Protein AF-A0A7X2S8E1-F1 (afdb_monomer)

Structure (mmCIF, N/CA/C/O backbone):
data_AF-A0A7X2S8E1-F1
#
_entry.id   AF-A0A7X2S8E1-F1
#
loop_
_atom_site.group_PDB
_atom_site.id
_atom_site.type_symbol
_atom_site.label_atom_id
_atom_site.label_alt_id
_atom_site.label_comp_id
_atom_site.label_asym_id
_atom_site.label_entity_id
_atom_site.label_seq_id
_atom_site.pdbx_PDB_ins_code
_atom_site.Cartn_x
_atom_site.Cartn_y
_atom_site.Cartn_z
_atom_site.occupancy
_atom_site.B_iso_or_equiv
_atom_site.auth_seq_id
_atom_site.auth_comp_id
_atom_site.auth_asym_id
_atom_site.auth_atom_id
_atom_site.pdbx_PDB_model_num
ATOM 1 N N . MET A 1 1 ? 0.098 6.083 13.928 1.00 46.06 1 MET A N 1
ATOM 2 C CA . MET A 1 1 ? 0.598 7.075 12.944 1.00 46.06 1 MET A CA 1
ATOM 3 C C . MET A 1 1 ? 1.762 6.458 12.153 1.00 46.06 1 MET A C 1
ATOM 5 O O . MET A 1 1 ? 2.906 6.844 12.332 1.00 46.06 1 MET A O 1
ATOM 9 N N . MET A 1 2 ? 1.482 5.449 11.315 1.00 51.84 2 MET A N 1
ATOM 10 C CA . MET A 1 2 ? 2.493 4.718 10.522 1.00 51.84 2 MET A CA 1
ATOM 11 C C . MET A 1 2 ? 1.963 4.376 9.110 1.00 51.84 2 MET A C 1
ATOM 13 O O . MET A 1 2 ? 2.323 3.362 8.539 1.00 51.84 2 MET A O 1
ATOM 17 N N . PHE A 1 3 ? 1.072 5.201 8.545 1.00 54.44 3 PHE A N 1
ATOM 18 C CA . PHE A 1 3 ? 0.433 4.948 7.233 1.00 54.44 3 PHE A CA 1
ATOM 19 C C . PHE A 1 3 ? 0.806 5.994 6.160 1.00 54.44 3 PHE A C 1
ATOM 21 O O . PHE A 1 3 ? 0.358 5.939 5.019 1.00 54.44 3 PHE A O 1
ATOM 28 N N . LEU A 1 4 ? 1.677 6.953 6.504 1.00 59.00 4 LEU A N 1
ATOM 29 C CA . LEU A 1 4 ? 2.190 7.980 5.587 1.00 59.00 4 LEU A CA 1
ATOM 30 C C . LEU A 1 4 ? 3.039 7.469 4.405 1.00 59.00 4 LEU A C 1
ATOM 32 O O . LEU A 1 4 ? 2.904 8.056 3.330 1.00 59.00 4 LEU A O 1
ATOM 36 N N . PRO A 1 5 ? 3.895 6.429 4.527 1.00 63.41 5 PRO A N 1
ATOM 37 C CA . PRO A 1 5 ? 4.804 6.091 3.431 1.00 63.41 5 PRO A CA 1
ATOM 38 C C . PRO A 1 5 ? 4.059 5.575 2.194 1.00 63.41 5 PRO A C 1
ATOM 40 O O . PRO A 1 5 ? 4.464 5.873 1.074 1.00 63.41 5 PRO A O 1
ATOM 43 N N . LEU A 1 6 ? 2.933 4.878 2.377 1.00 64.12 6 LEU A N 1
ATOM 44 C CA . LEU A 1 6 ? 2.176 4.313 1.262 1.00 64.12 6 LEU A CA 1
ATOM 45 C C . LEU A 1 6 ? 1.353 5.368 0.509 1.00 64.12 6 LEU A C 1
ATOM 47 O O . LEU A 1 6 ? 1.351 5.377 -0.718 1.00 64.12 6 LEU A O 1
ATOM 51 N N . LYS A 1 7 ? 0.713 6.305 1.227 1.00 62.25 7 LYS A N 1
ATOM 52 C CA . LYS A 1 7 ? 0.018 7.449 0.605 1.00 62.25 7 LYS A CA 1
ATOM 53 C C . LYS A 1 7 ? 0.972 8.274 -0.261 1.00 62.25 7 LYS A C 1
ATOM 55 O O . LYS A 1 7 ? 0.604 8.671 -1.361 1.00 62.25 7 LYS A O 1
ATOM 60 N N . LEU A 1 8 ? 2.200 8.488 0.214 1.00 65.50 8 LEU A N 1
ATOM 61 C CA . LEU A 1 8 ? 3.241 9.196 -0.534 1.00 65.50 8 LEU A CA 1
ATOM 62 C C . LEU A 1 8 ? 3.710 8.411 -1.768 1.00 65.50 8 LEU A C 1
ATOM 64 O O . LEU A 1 8 ? 3.878 9.003 -2.830 1.00 65.50 8 LEU A O 1
ATOM 68 N N . LEU A 1 9 ? 3.862 7.088 -1.653 1.00 64.88 9 LEU A N 1
ATOM 69 C CA . LEU A 1 9 ? 4.170 6.199 -2.780 1.00 64.88 9 LEU A CA 1
ATOM 70 C C . LEU A 1 9 ? 3.064 6.197 -3.851 1.00 64.88 9 LEU A C 1
ATOM 72 O O . LEU A 1 9 ? 3.377 6.258 -5.038 1.00 64.88 9 LEU A O 1
ATOM 76 N N . LEU A 1 10 ? 1.787 6.177 -3.448 1.00 61.50 10 LEU A N 1
ATOM 77 C CA . LEU A 1 10 ? 0.645 6.276 -4.368 1.00 61.50 10 LEU A CA 1
ATOM 78 C C . LEU A 1 10 ? 0.628 7.617 -5.111 1.00 61.50 10 LEU A C 1
ATOM 80 O O . LEU A 1 10 ? 0.513 7.646 -6.333 1.00 61.50 10 LEU A O 1
ATOM 84 N N . LEU A 1 11 ? 0.779 8.721 -4.374 1.00 61.91 11 LEU A N 1
ATOM 85 C CA . LEU A 1 11 ? 0.800 10.076 -4.933 1.00 61.91 11 LEU A CA 1
ATOM 86 C C . LEU A 1 11 ? 1.960 10.269 -5.914 1.00 61.91 11 LEU A C 1
ATOM 88 O O . LEU A 1 11 ? 1.801 10.925 -6.942 1.00 61.91 11 LEU A O 1
ATOM 92 N N . ALA A 1 12 ? 3.126 9.690 -5.626 1.00 61.94 12 ALA A N 1
ATOM 93 C CA . ALA A 1 12 ? 4.253 9.711 -6.551 1.00 61.94 12 ALA A CA 1
ATOM 94 C C . ALA A 1 12 ? 3.939 8.942 -7.846 1.00 61.94 12 ALA A C 1
ATOM 96 O O . ALA A 1 12 ? 4.264 9.423 -8.925 1.00 61.94 12 ALA A O 1
ATOM 97 N N . ALA A 1 13 ? 3.259 7.794 -7.756 1.00 57.25 13 ALA A N 1
ATOM 98 C CA . ALA A 1 13 ? 2.880 6.999 -8.924 1.00 57.25 13 ALA A CA 1
ATOM 99 C C . ALA A 1 13 ? 1.808 7.674 -9.800 1.00 57.25 13 ALA A C 1
ATOM 101 O O . ALA A 1 13 ? 1.857 7.562 -11.023 1.00 57.25 13 ALA A O 1
ATOM 102 N N . GLU A 1 14 ? 0.862 8.410 -9.208 1.00 52.69 14 GLU A N 1
ATOM 103 C CA . GLU A 1 14 ? -0.135 9.181 -9.965 1.00 52.69 14 GLU A CA 1
ATOM 104 C C . GLU A 1 14 ? 0.479 10.342 -10.762 1.00 52.69 14 GLU A C 1
ATOM 106 O O . GLU A 1 14 ? -0.029 10.662 -11.832 1.00 52.69 14 GLU A O 1
ATOM 111 N N . ASN A 1 15 ? 1.591 10.925 -10.300 1.00 55.75 15 ASN A N 1
ATOM 112 C CA . ASN A 1 15 ? 2.284 12.015 -11.001 1.00 55.75 15 ASN A CA 1
ATOM 113 C C . ASN A 1 15 ? 3.146 11.551 -12.193 1.00 55.75 15 ASN A C 1
ATOM 115 O O . ASN A 1 15 ? 3.591 12.385 -12.972 1.00 55.75 15 ASN A O 1
ATOM 119 N N . VAL A 1 16 ? 3.374 10.243 -12.364 1.00 55.72 16 VAL A N 1
ATOM 120 C CA . VAL A 1 16 ? 4.158 9.672 -13.485 1.00 55.72 16 VAL A CA 1
ATOM 121 C C . VAL A 1 16 ? 3.257 9.280 -14.678 1.00 55.72 16 VAL A C 1
ATOM 123 O O . VAL A 1 16 ? 3.733 8.840 -15.721 1.00 55.72 16 VAL A O 1
ATOM 126 N N . LYS A 1 17 ? 1.934 9.467 -14.566 1.00 49.69 17 LYS A N 1
ATOM 127 C CA . LYS A 1 17 ? 0.915 8.944 -15.498 1.00 49.69 17 LYS A CA 1
ATOM 128 C C . LYS A 1 17 ? 0.819 9.596 -16.887 1.00 49.69 17 LYS A C 1
ATOM 130 O O . LYS A 1 17 ? -0.111 9.257 -17.612 1.00 49.69 17 LYS A O 1
ATOM 135 N N . GLU A 1 18 ? 1.729 10.478 -17.295 1.00 51.91 18 GLU A N 1
ATOM 136 C CA . GLU A 1 18 ? 1.649 11.073 -18.642 1.00 51.91 18 GLU A CA 1
ATOM 137 C C . GLU A 1 18 ? 2.328 10.255 -19.757 1.00 51.91 18 GLU A C 1
ATOM 139 O O . GLU A 1 18 ? 1.968 10.457 -20.912 1.00 51.91 18 GLU A O 1
ATOM 144 N N . GLU A 1 19 ? 3.211 9.283 -19.469 1.00 48.62 19 GLU A N 1
ATOM 145 C CA . GLU A 1 19 ? 3.926 8.559 -20.552 1.00 48.62 19 GLU A CA 1
ATOM 146 C C . GLU A 1 19 ? 3.958 7.018 -20.465 1.00 48.62 19 GLU A C 1
ATOM 148 O O . GLU A 1 19 ? 4.259 6.363 -21.462 1.00 48.62 19 GLU A O 1
ATOM 153 N N . ALA A 1 20 ? 3.607 6.394 -19.336 1.00 53.25 20 ALA A N 1
ATOM 154 C CA . ALA A 1 20 ? 3.776 4.944 -19.138 1.00 53.25 20 ALA A CA 1
ATOM 155 C C . ALA A 1 20 ? 2.460 4.149 -19.282 1.00 53.25 20 ALA A C 1
ATOM 157 O O . ALA A 1 20 ? 1.958 3.539 -18.334 1.00 53.25 20 ALA 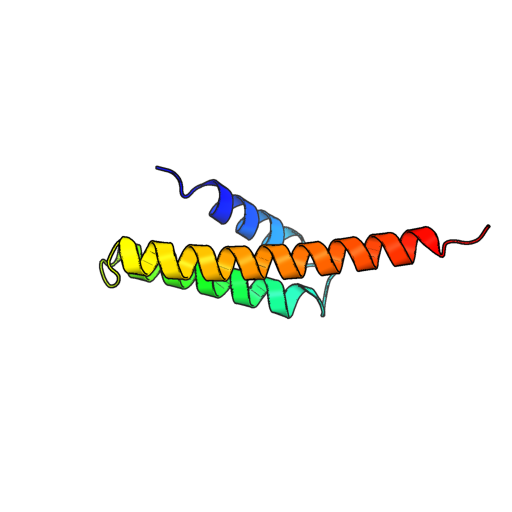A O 1
ATOM 158 N N . ASP A 1 21 ? 1.867 4.164 -20.474 1.00 55.78 21 ASP A N 1
ATOM 159 C CA . ASP A 1 21 ? 0.603 3.473 -20.750 1.00 55.78 21 ASP A CA 1
ATOM 160 C C . ASP A 1 21 ? 0.853 2.018 -21.208 1.00 55.78 21 ASP A C 1
ATOM 162 O O . ASP A 1 21 ? 1.125 1.760 -22.383 1.00 55.78 21 ASP A O 1
ATOM 166 N N . LYS A 1 22 ? 0.833 1.085 -20.237 1.00 51.84 22 LYS A N 1
ATOM 167 C CA . LYS A 1 22 ? 0.478 -0.363 -20.306 1.00 51.84 22 LYS A CA 1
ATOM 168 C C . LYS A 1 22 ? 0.987 -1.147 -19.087 1.00 51.84 22 LYS A C 1
ATOM 170 O O . LYS A 1 22 ? 0.297 -2.055 -18.636 1.00 51.84 22 LYS A O 1
ATOM 175 N N . GLU A 1 23 ? 2.136 -0.770 -18.526 1.00 52.53 23 GLU A N 1
ATOM 176 C CA . GLU A 1 23 ? 2.775 -1.465 -17.386 1.00 52.53 23 GLU A CA 1
ATOM 177 C C . GLU A 1 23 ? 2.197 -1.046 -16.025 1.00 52.53 23 GLU A C 1
ATOM 179 O O . GLU A 1 23 ? 2.058 -1.854 -15.108 1.00 52.53 23 GLU A O 1
ATOM 184 N N . LEU A 1 24 ? 1.724 0.199 -15.915 1.00 55.47 24 LEU A N 1
ATOM 185 C CA . LEU A 1 24 ? 1.111 0.733 -14.694 1.00 55.47 24 LEU A CA 1
ATOM 186 C C . LEU A 1 24 ? -0.236 0.087 -14.327 1.00 55.47 24 LEU A C 1
ATOM 188 O O . LEU A 1 24 ? -0.789 0.400 -13.269 1.00 55.47 24 LEU A O 1
ATOM 192 N N . TYR A 1 25 ? -0.788 -0.791 -15.169 1.00 57.00 25 TYR A N 1
ATOM 193 C CA . TYR A 1 25 ? -2.099 -1.388 -14.924 1.00 57.00 25 TYR A CA 1
ATOM 194 C C . TYR A 1 25 ? -2.080 -2.311 -13.696 1.00 57.00 25 TYR A C 1
ATOM 196 O O . TYR A 1 25 ? -2.962 -2.206 -12.842 1.00 57.00 25 TYR A O 1
ATOM 204 N N . ASP A 1 26 ? -1.037 -3.133 -13.538 1.00 69.75 26 ASP A N 1
ATOM 205 C CA . ASP A 1 26 ? -0.912 -4.043 -12.390 1.00 69.75 26 ASP A CA 1
ATOM 206 C C . ASP A 1 26 ? -0.621 -3.283 -11.091 1.00 69.75 26 ASP A C 1
ATOM 208 O O . ASP A 1 26 ? -1.258 -3.516 -10.058 1.00 69.75 26 ASP A O 1
ATOM 212 N N . ILE A 1 27 ? 0.275 -2.296 -11.146 1.00 73.88 27 ILE A N 1
ATOM 213 C CA . ILE A 1 27 ? 0.609 -1.461 -9.988 1.00 73.88 27 ILE A CA 1
ATOM 214 C C . ILE A 1 27 ? -0.592 -0.615 -9.555 1.00 73.88 27 ILE A C 1
ATOM 216 O O . ILE A 1 27 ? -0.908 -0.555 -8.365 1.00 73.88 27 ILE A O 1
ATOM 220 N N . GLY A 1 28 ? -1.299 0.003 -10.502 1.00 75.56 28 GLY A N 1
ATOM 221 C CA . GLY A 1 2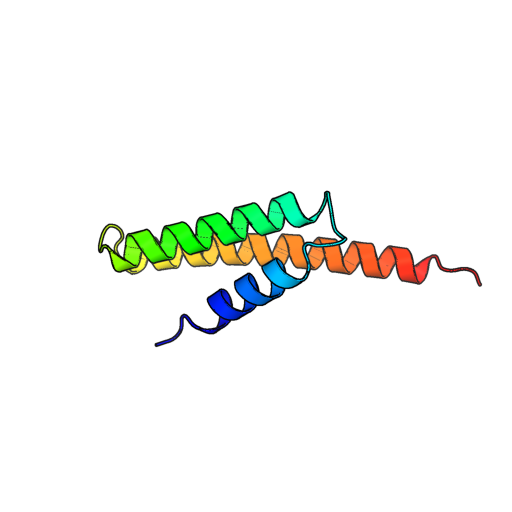8 ? -2.462 0.842 -10.221 1.00 75.56 28 GLY A CA 1
ATOM 222 C C . GLY A 1 28 ? -3.607 0.072 -9.557 1.00 75.56 28 GLY A C 1
ATOM 223 O O . GLY A 1 28 ? -4.283 0.604 -8.673 1.00 75.56 28 GLY A O 1
ATOM 224 N N . VAL A 1 29 ? -3.802 -1.200 -9.919 1.00 81.19 29 VAL A N 1
ATOM 225 C CA . VAL A 1 29 ? -4.787 -2.077 -9.269 1.00 81.19 29 VAL A CA 1
ATOM 226 C C . VAL A 1 29 ? -4.382 -2.387 -7.827 1.00 81.19 29 VAL A C 1
ATOM 228 O O . VAL A 1 29 ? -5.221 -2.285 -6.928 1.00 81.19 29 VAL A O 1
ATOM 231 N N . ILE A 1 30 ? -3.109 -2.710 -7.578 1.00 81.94 30 ILE A N 1
ATOM 232 C CA . ILE A 1 30 ? -2.603 -2.975 -6.221 1.00 81.94 30 ILE A CA 1
ATOM 233 C C . ILE A 1 30 ? -2.757 -1.731 -5.338 1.00 81.94 30 ILE A C 1
ATOM 235 O O . ILE A 1 30 ? -3.280 -1.813 -4.227 1.00 81.94 30 ILE A O 1
ATOM 239 N N . GLN A 1 31 ? -2.396 -0.563 -5.864 1.00 76.62 31 GLN A N 1
ATOM 240 C CA . GLN A 1 31 ? -2.529 0.720 -5.178 1.00 76.62 31 GLN A CA 1
ATOM 241 C C . GLN A 1 31 ? -3.984 1.057 -4.823 1.00 76.62 31 GLN A C 1
ATOM 243 O O . GLN A 1 31 ? -4.279 1.449 -3.691 1.00 76.62 31 GLN A O 1
ATOM 248 N N . LYS A 1 32 ? -4.917 0.845 -5.757 1.00 82.00 32 LYS A N 1
ATOM 249 C CA . LYS A 1 32 ? -6.353 1.036 -5.516 1.00 82.00 32 LYS A CA 1
ATOM 250 C C . LYS A 1 32 ? -6.889 0.081 -4.446 1.00 82.00 32 LYS A C 1
ATOM 252 O O . LYS A 1 32 ? -7.701 0.490 -3.619 1.00 82.00 32 LYS A O 1
ATOM 257 N N . ASN A 1 33 ? -6.445 -1.175 -4.448 1.00 85.25 33 ASN A N 1
ATOM 258 C CA . ASN A 1 33 ? -6.863 -2.161 -3.451 1.00 85.25 33 ASN A CA 1
ATOM 259 C C . ASN A 1 33 ? -6.335 -1.830 -2.052 1.00 85.25 33 ASN A C 1
ATOM 261 O O . ASN A 1 33 ? -7.093 -1.947 -1.092 1.00 85.25 33 ASN A O 1
ATOM 265 N N . LEU A 1 34 ? -5.094 -1.345 -1.941 1.00 84.81 34 LEU A N 1
ATOM 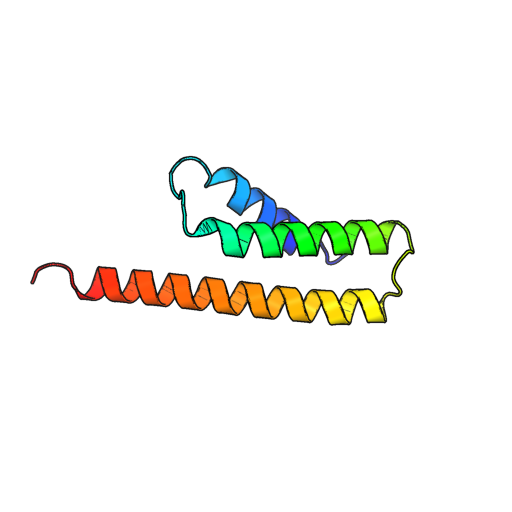266 C CA . LEU A 1 34 ? -4.538 -0.847 -0.680 1.00 84.81 34 LEU A CA 1
ATOM 267 C C . LEU A 1 34 ? -5.354 0.336 -0.140 1.00 84.81 34 LEU A C 1
ATOM 269 O O . LEU A 1 34 ? -5.744 0.327 1.024 1.00 84.81 34 LEU A O 1
ATOM 273 N N . LEU A 1 35 ? -5.709 1.302 -0.996 1.00 83.75 35 LEU A N 1
ATOM 274 C CA . LEU A 1 35 ? -6.555 2.438 -0.608 1.00 83.75 35 LEU A CA 1
ATOM 275 C C . LEU A 1 35 ? -7.953 1.999 -0.141 1.00 83.75 35 LEU A C 1
ATOM 277 O O . LEU A 1 35 ? -8.475 2.520 0.842 1.00 83.75 35 LEU A O 1
ATOM 281 N N . LEU A 1 36 ? -8.571 1.037 -0.829 1.00 86.50 36 LEU A N 1
ATOM 282 C CA . LEU A 1 36 ? -9.860 0.478 -0.410 1.00 86.50 36 LEU A CA 1
ATOM 283 C C . LEU A 1 36 ? -9.764 -0.226 0.949 1.00 86.50 36 LEU A C 1
ATOM 285 O O . LEU A 1 36 ? -10.720 -0.180 1.720 1.00 86.50 36 LEU A O 1
ATOM 289 N N . LEU A 1 37 ? -8.632 -0.865 1.245 1.00 88.81 37 LEU A N 1
ATOM 290 C CA . LEU A 1 37 ? -8.370 -1.510 2.530 1.00 88.81 37 LEU A CA 1
ATOM 291 C C . LEU A 1 37 ? -8.262 -0.496 3.669 1.00 88.81 37 LEU A C 1
ATOM 293 O O . LEU A 1 37 ? -8.899 -0.689 4.702 1.00 88.81 37 LEU A O 1
ATOM 297 N N . GLU A 1 38 ? -7.545 0.606 3.441 1.00 83.06 38 GLU A N 1
ATOM 298 C CA . GLU A 1 38 ? -7.479 1.743 4.370 1.00 83.06 38 GLU A CA 1
ATOM 299 C C . GLU A 1 38 ? -8.870 2.305 4.659 1.00 83.06 38 GLU A C 1
ATOM 301 O O . GLU A 1 38 ? -9.258 2.431 5.813 1.00 83.06 38 GLU A O 1
ATOM 306 N N . LEU A 1 39 ? -9.669 2.568 3.621 1.00 87.62 39 LEU A N 1
ATOM 307 C CA . LEU A 1 39 ? -11.017 3.121 3.786 1.00 87.62 39 LEU A CA 1
ATOM 308 C C . LEU A 1 39 ? -11.949 2.186 4.568 1.00 87.62 39 LEU A C 1
ATOM 310 O O . LEU A 1 39 ? -12.777 2.647 5.353 1.00 87.62 39 LEU A O 1
ATOM 314 N N . LYS A 1 40 ? -11.836 0.872 4.354 1.00 88.81 40 LYS A N 1
ATOM 315 C CA . LYS A 1 40 ? -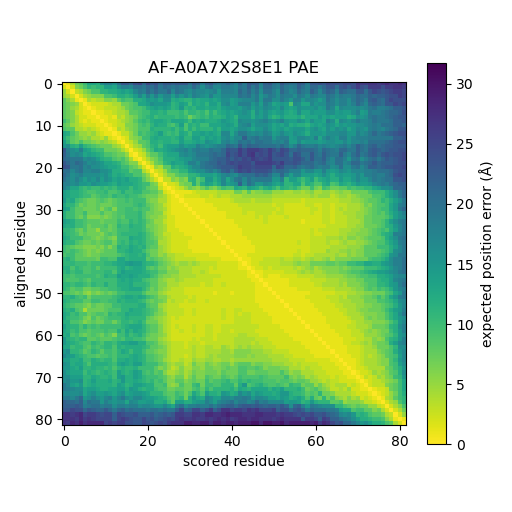12.596 -0.127 5.117 1.00 88.81 40 LYS A CA 1
ATOM 316 C C . LYS A 1 40 ? -12.159 -0.158 6.579 1.00 88.81 40 LYS A C 1
ATOM 318 O O . LYS A 1 40 ? -13.010 -0.194 7.463 1.00 88.81 40 LYS A O 1
ATOM 323 N N . PHE A 1 41 ? -10.856 -0.103 6.839 1.00 88.25 41 PHE A N 1
ATOM 324 C CA . PHE A 1 41 ? -10.319 -0.055 8.195 1.00 88.25 41 PHE A CA 1
ATOM 325 C C . PHE A 1 41 ? -10.701 1.241 8.925 1.00 88.25 41 PHE A C 1
ATOM 327 O O . PHE A 1 41 ? -11.209 1.181 10.039 1.00 88.25 41 PHE A O 1
ATOM 334 N N . GLU A 1 42 ? -10.584 2.402 8.271 1.00 88.00 42 GLU A N 1
ATOM 335 C CA . GLU A 1 42 ? -11.021 3.703 8.804 1.00 88.00 42 GLU A CA 1
ATOM 336 C C . GLU A 1 42 ? -12.516 3.711 9.169 1.00 88.00 42 GLU A C 1
ATOM 338 O O . GLU A 1 42 ? -12.933 4.389 10.108 1.00 88.00 42 GLU A O 1
ATOM 343 N N . ARG A 1 43 ? -13.334 2.935 8.449 1.00 93.19 43 ARG A N 1
ATOM 344 C CA . ARG A 1 43 ? -14.772 2.769 8.712 1.00 93.19 43 ARG A CA 1
ATOM 345 C C . ARG A 1 43 ? -15.088 1.649 9.714 1.00 93.19 43 ARG A C 1
ATOM 347 O O . ARG A 1 43 ? -16.264 1.342 9.900 1.00 93.19 43 ARG A O 1
ATOM 354 N N . ASN A 1 44 ? -14.078 1.065 10.368 1.00 91.00 44 ASN A N 1
ATOM 355 C CA . ASN A 1 44 ? -14.188 -0.101 11.255 1.00 91.00 44 ASN A CA 1
ATOM 356 C C . ASN A 1 44 ? -14.890 -1.311 10.598 1.00 91.00 44 ASN A C 1
ATOM 358 O O . ASN A 1 44 ? -15.504 -2.128 11.280 1.00 91.00 44 ASN A O 1
ATOM 362 N N . GLU A 1 45 ? -14.811 -1.437 9.269 1.00 93.25 45 GLU A N 1
ATOM 363 C CA . GLU A 1 45 ? -15.347 -2.584 8.518 1.00 93.25 45 GLU A CA 1
ATO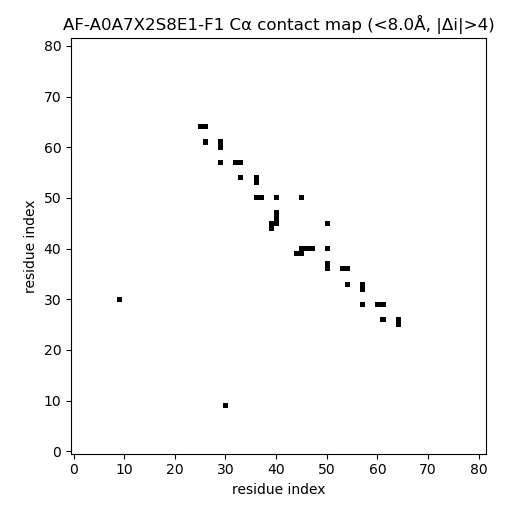M 364 C C . GLU A 1 45 ? -14.376 -3.775 8.492 1.00 93.25 45 GLU A C 1
ATOM 366 O O . GLU A 1 45 ? -14.738 -4.851 8.023 1.00 93.25 45 GLU A O 1
ATOM 371 N N . LEU A 1 46 ? -13.145 -3.584 8.976 1.00 91.81 46 LEU A N 1
ATOM 372 C CA . LEU A 1 46 ? -12.112 -4.607 9.120 1.00 91.81 46 LEU A CA 1
ATOM 373 C C . LEU A 1 46 ? -11.500 -4.508 10.515 1.00 91.81 46 LEU A C 1
ATOM 375 O O . LEU A 1 46 ? -11.251 -3.404 11.005 1.00 91.81 46 LEU A O 1
ATOM 379 N N . SER A 1 47 ? -11.206 -5.652 11.131 1.00 92.62 47 SER A N 1
ATOM 380 C CA . SER A 1 47 ? -10.332 -5.674 12.303 1.00 92.62 47 SER A CA 1
ATOM 381 C C . SER A 1 47 ? -8.895 -5.314 11.916 1.00 92.62 47 SER A C 1
ATOM 383 O O . SER A 1 47 ? -8.479 -5.462 10.766 1.00 92.62 47 SER A O 1
ATOM 385 N N . GLU A 1 48 ? -8.106 -4.866 12.892 1.00 87.12 48 GLU A N 1
ATOM 386 C CA . GLU A 1 48 ? -6.688 -4.549 12.684 1.00 87.12 48 GLU A CA 1
ATOM 387 C C . GLU A 1 48 ? -5.899 -5.756 12.150 1.00 87.12 48 GLU A C 1
ATOM 389 O O . GLU A 1 48 ? -5.027 -5.606 11.296 1.00 87.12 48 GLU A O 1
ATOM 394 N N . GLU A 1 49 ? -6.241 -6.964 12.599 1.00 90.69 49 GLU A N 1
ATOM 395 C CA . GLU A 1 49 ? -5.584 -8.195 12.165 1.00 90.69 49 GLU A CA 1
ATOM 396 C C . GLU A 1 49 ? -5.934 -8.565 10.715 1.00 90.69 49 GLU A C 1
ATOM 398 O O . GLU A 1 49 ? -5.042 -8.904 9.933 1.00 90.69 49 GLU A O 1
ATOM 403 N N . GLU A 1 50 ? -7.203 -8.416 10.319 1.00 89.62 50 GLU A N 1
ATOM 404 C CA . GLU A 1 50 ? -7.648 -8.611 8.933 1.00 89.62 50 GLU A CA 1
ATOM 405 C C . GLU A 1 50 ? -7.070 -7.559 7.987 1.00 89.62 50 GLU A C 1
ATOM 407 O O . GLU A 1 50 ? -6.689 -7.883 6.859 1.00 89.62 50 GLU A O 1
ATOM 412 N N . TYR A 1 51 ? -7.005 -6.303 8.433 1.00 87.75 51 TYR A N 1
ATOM 413 C CA . TYR A 1 51 ? -6.389 -5.223 7.677 1.00 87.75 51 TYR A CA 1
ATOM 414 C C . TYR A 1 51 ? -4.892 -5.498 7.487 1.00 87.75 51 TYR A C 1
ATOM 416 O O . TYR A 1 51 ? -4.422 -5.505 6.352 1.00 87.75 51 TYR A O 1
ATOM 424 N N . ARG A 1 52 ? -4.155 -5.824 8.558 1.00 86.81 52 ARG A N 1
ATOM 425 C CA . ARG A 1 52 ? -2.707 -6.082 8.497 1.00 86.81 52 ARG A CA 1
ATOM 426 C C . ARG A 1 52 ? -2.369 -7.262 7.589 1.00 86.81 52 ARG A C 1
ATOM 428 O O . ARG A 1 52 ? -1.480 -7.142 6.754 1.00 86.81 52 ARG A O 1
ATOM 435 N N . SER A 1 53 ? -3.092 -8.374 7.728 1.00 90.44 53 SER A N 1
ATOM 436 C CA . SER A 1 53 ? -2.874 -9.576 6.914 1.00 90.44 53 SER A CA 1
ATOM 437 C C . SER A 1 53 ? -3.035 -9.283 5.418 1.00 90.44 53 SER A C 1
ATOM 439 O O . SER A 1 53 ? -2.146 -9.568 4.614 1.00 90.44 53 SER A O 1
ATOM 441 N N . GLN A 1 54 ? -4.136 -8.628 5.043 1.00 88.88 54 GLN A N 1
ATOM 442 C CA . GLN A 1 54 ? -4.383 -8.288 3.644 1.00 88.88 54 GLN A CA 1
ATOM 443 C C . GLN A 1 54 ? -3.423 -7.204 3.137 1.00 88.88 54 GLN A C 1
ATOM 445 O O . GLN A 1 54 ? -2.986 -7.256 1.989 1.00 88.88 54 GLN A O 1
ATOM 450 N N . TYR A 1 55 ? -3.073 -6.229 3.975 1.00 83.88 55 TYR A N 1
ATOM 451 C CA . TYR A 1 55 ? -2.129 -5.173 3.624 1.00 83.88 55 TYR A CA 1
A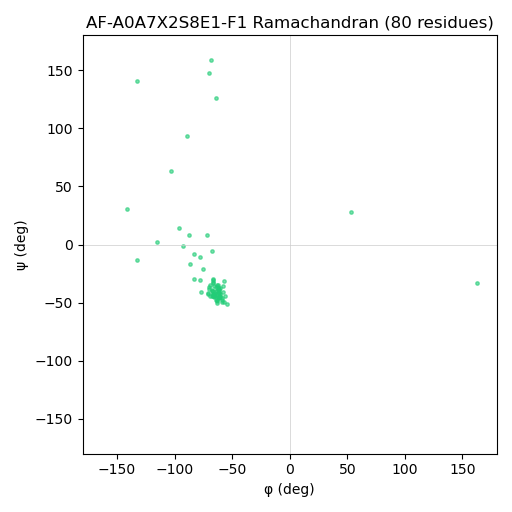TOM 452 C C . TYR A 1 55 ? -0.739 -5.742 3.307 1.00 83.88 55 TYR A C 1
ATOM 454 O O . TYR A 1 55 ? -0.152 -5.390 2.285 1.00 83.88 55 TYR A O 1
ATOM 462 N N . GLU A 1 56 ? -0.234 -6.670 4.126 1.00 86.06 56 GLU A N 1
ATOM 463 C CA . GLU A 1 56 ? 1.036 -7.360 3.866 1.00 86.06 56 GLU A CA 1
ATOM 464 C C . GLU A 1 56 ? 1.005 -8.168 2.563 1.00 86.06 56 GLU A C 1
ATOM 466 O O . GLU A 1 56 ? 1.985 -8.175 1.815 1.00 86.06 56 GLU A O 1
ATOM 471 N N . GLU A 1 57 ? -0.115 -8.822 2.252 1.00 87.88 57 GLU A N 1
ATOM 472 C CA . GLU A 1 57 ? -0.273 -9.564 1.001 1.00 87.88 57 GLU A CA 1
ATOM 473 C C . GLU A 1 57 ? -0.193 -8.642 -0.223 1.00 87.88 57 GLU A C 1
ATOM 475 O O . GLU A 1 57 ? 0.544 -8.920 -1.175 1.00 87.88 57 GLU A O 1
ATOM 480 N N . TRP A 1 58 ? -0.914 -7.520 -0.197 1.00 85.12 58 TRP A N 1
ATOM 481 C CA . TRP A 1 58 ? -0.885 -6.541 -1.282 1.00 85.12 58 TRP A CA 1
ATOM 482 C C . TRP A 1 58 ? 0.482 -5.871 -1.426 1.00 85.12 58 TRP A C 1
ATOM 484 O O . TRP A 1 58 ? 0.928 -5.642 -2.552 1.00 85.12 58 TRP A O 1
ATOM 494 N N . LEU A 1 59 ? 1.179 -5.620 -0.317 1.00 82.12 59 LEU A N 1
ATOM 495 C CA . LEU A 1 59 ? 2.521 -5.047 -0.337 1.00 82.12 59 LEU A CA 1
ATOM 496 C C . LEU A 1 59 ? 3.540 -6.002 -0.975 1.00 82.12 59 LEU A C 1
ATOM 498 O O . LEU A 1 59 ? 4.303 -5.584 -1.842 1.00 82.12 59 LEU A O 1
ATOM 502 N N . ARG A 1 60 ? 3.497 -7.300 -0.647 1.00 83.81 60 ARG A N 1
ATOM 503 C CA . ARG A 1 60 ? 4.364 -8.307 -1.291 1.00 83.81 60 ARG A CA 1
ATOM 504 C C . ARG A 1 60 ? 4.127 -8.402 -2.796 1.00 83.81 60 ARG A C 1
ATOM 506 O O . ARG A 1 60 ? 5.069 -8.582 -3.565 1.00 83.81 60 ARG A O 1
ATOM 513 N N . ARG A 1 61 ? 2.870 -8.278 -3.234 1.00 82.38 61 ARG A N 1
ATOM 514 C CA . ARG A 1 61 ? 2.528 -8.242 -4.666 1.00 82.38 61 ARG A CA 1
ATOM 515 C C . ARG A 1 61 ? 3.108 -6.999 -5.337 1.00 82.38 61 ARG A C 1
ATOM 517 O O . ARG A 1 61 ? 3.682 -7.121 -6.413 1.00 82.38 61 ARG A O 1
ATOM 524 N N . TYR A 1 62 ? 3.011 -5.838 -4.688 1.00 80.44 62 TYR A N 1
ATOM 525 C CA . TYR A 1 62 ? 3.613 -4.599 -5.184 1.00 80.44 62 TYR A CA 1
ATOM 526 C C . TYR A 1 62 ? 5.132 -4.732 -5.346 1.00 80.44 62 TYR A C 1
ATOM 528 O O . TYR A 1 62 ? 5.669 -4.404 -6.401 1.00 80.44 62 TYR A O 1
ATOM 536 N N . GLU A 1 63 ? 5.819 -5.263 -4.334 1.00 80.44 63 GLU A N 1
ATOM 537 C CA . GLU A 1 63 ? 7.268 -5.485 -4.375 1.00 80.44 63 GLU A CA 1
ATOM 538 C C . GLU A 1 63 ? 7.674 -6.435 -5.506 1.00 80.44 63 GLU A C 1
ATOM 540 O O . GLU A 1 63 ? 8.632 -6.155 -6.222 1.00 80.44 63 GLU A O 1
ATOM 545 N N . CYS A 1 64 ? 6.921 -7.519 -5.714 1.00 81.19 64 CYS A N 1
ATOM 546 C CA . CYS A 1 64 ? 7.176 -8.471 -6.793 1.00 81.19 64 CYS A CA 1
ATOM 547 C C . CYS A 1 64 ? 7.065 -7.812 -8.178 1.00 81.19 64 CYS A C 1
ATOM 549 O O . CYS A 1 64 ? 7.958 -7.972 -9.008 1.00 81.19 64 CYS A O 1
ATOM 551 N N . VAL A 1 65 ? 6.021 -7.007 -8.403 1.00 79.81 65 VAL A N 1
ATOM 552 C CA . VAL A 1 65 ? 5.840 -6.276 -9.668 1.00 79.81 65 VAL A CA 1
ATOM 553 C C . VAL A 1 65 ? 6.957 -5.244 -9.871 1.00 79.81 65 VAL A C 1
ATOM 555 O O . VAL A 1 65 ? 7.553 -5.195 -10.943 1.00 79.81 65 VAL A O 1
ATOM 558 N N . LYS A 1 66 ? 7.326 -4.478 -8.833 1.00 75.00 66 LYS A N 1
ATOM 559 C CA . LYS A 1 66 ? 8.435 -3.507 -8.904 1.00 75.00 66 LYS A CA 1
ATOM 560 C C . LYS A 1 66 ? 9.790 -4.159 -9.182 1.00 75.00 66 LYS A C 1
ATOM 562 O O . LYS A 1 66 ? 10.627 -3.561 -9.855 1.00 75.00 66 LYS A O 1
ATOM 567 N N . GLU A 1 67 ? 10.032 -5.343 -8.632 1.00 78.75 67 GLU A N 1
ATOM 568 C CA . GLU A 1 67 ? 11.259 -6.106 -8.864 1.00 78.75 67 GLU A CA 1
ATOM 569 C C . GLU A 1 67 ? 11.318 -6.643 -10.300 1.00 78.75 67 GLU A C 1
ATOM 571 O O . GLU A 1 67 ? 12.380 -6.622 -10.920 1.00 78.75 67 GLU A O 1
ATOM 576 N N . MET A 1 68 ? 10.181 -7.076 -10.853 1.00 75.88 68 MET A N 1
ATOM 577 C CA . MET A 1 68 ? 10.088 -7.472 -12.258 1.00 75.88 68 MET A CA 1
ATOM 578 C C . MET A 1 68 ? 10.357 -6.297 -13.197 1.00 75.88 68 MET A C 1
ATOM 580 O O . MET A 1 68 ? 11.202 -6.438 -14.077 1.00 75.88 68 MET A O 1
ATOM 584 N N . GLU A 1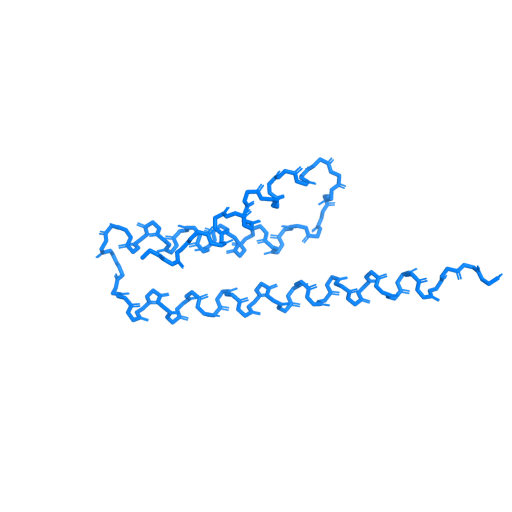 69 ? 9.732 -5.138 -12.957 1.00 71.38 69 GLU A N 1
ATOM 585 C CA . GLU A 1 69 ? 10.021 -3.915 -13.716 1.00 71.38 69 GLU A CA 1
ATOM 586 C C . GLU A 1 69 ? 11.516 -3.594 -13.667 1.00 71.38 69 GLU A C 1
ATOM 588 O O . GLU A 1 69 ? 12.148 -3.414 -14.702 1.00 71.38 69 GLU A O 1
ATOM 593 N N . ARG A 1 70 ? 12.118 -3.564 -12.468 1.00 70.94 70 ARG A N 1
ATOM 594 C CA . ARG A 1 70 ? 13.544 -3.246 -12.308 1.00 70.94 70 ARG A CA 1
ATOM 595 C C . ARG A 1 70 ? 14.432 -4.178 -13.135 1.00 70.94 70 ARG A C 1
ATOM 597 O O . ARG A 1 70 ? 15.331 -3.703 -13.813 1.00 70.94 70 ARG A O 1
ATOM 604 N N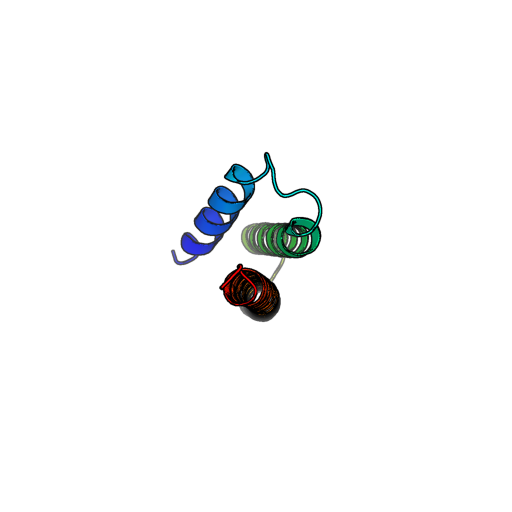 . ARG A 1 71 ? 14.158 -5.485 -13.117 1.00 73.25 71 ARG A N 1
ATOM 605 C CA . ARG A 1 71 ? 14.921 -6.476 -13.893 1.00 73.25 71 ARG A CA 1
ATOM 606 C C . ARG A 1 71 ? 14.743 -6.324 -15.398 1.00 73.25 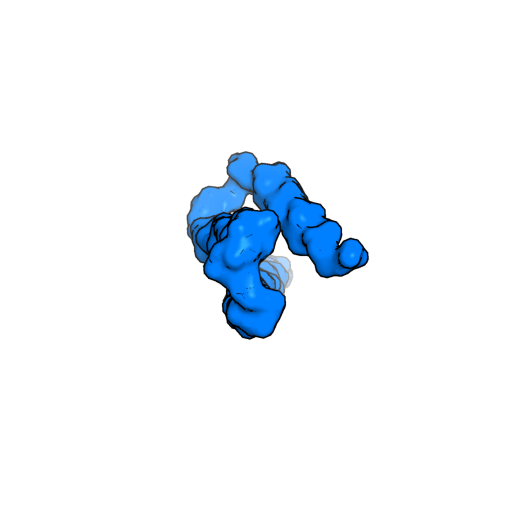71 ARG A C 1
ATOM 608 O O . ARG A 1 71 ? 15.665 -6.634 -16.147 1.00 73.25 71 ARG A O 1
ATOM 615 N N . GLU A 1 72 ? 13.565 -5.903 -15.841 1.00 71.75 72 GLU A N 1
ATOM 616 C CA . GLU A 1 72 ? 13.300 -5.616 -17.248 1.00 71.75 72 GLU A CA 1
ATOM 617 C C . GLU A 1 72 ? 14.063 -4.369 -17.707 1.00 71.75 72 GLU A C 1
ATOM 619 O O . GLU A 1 72 ? 14.763 -4.429 -18.717 1.00 71.75 72 GLU A O 1
ATOM 624 N N . TRP A 1 73 ? 14.052 -3.300 -16.904 1.00 64.38 73 TRP A N 1
ATOM 625 C CA . TRP A 1 73 ? 14.887 -2.116 -17.118 1.00 64.38 73 TRP A CA 1
ATOM 626 C C . TRP A 1 73 ? 16.383 -2.451 -17.133 1.00 64.38 73 TRP A C 1
ATOM 628 O O . TRP A 1 73 ? 17.084 -2.029 -18.049 1.00 64.38 73 TRP A O 1
ATOM 638 N N . ASP A 1 74 ? 16.869 -3.249 -16.179 1.00 69.75 74 ASP A N 1
ATOM 639 C CA . ASP A 1 74 ? 18.274 -3.671 -16.127 1.00 69.75 74 ASP A CA 1
ATOM 640 C C . ASP A 1 74 ? 18.664 -4.481 -17.375 1.00 69.75 74 ASP A C 1
ATOM 642 O O . ASP A 1 74 ? 19.727 -4.254 -17.945 1.00 69.75 74 ASP A O 1
ATOM 646 N N . ARG A 1 75 ? 17.789 -5.375 -17.863 1.00 67.69 75 ARG A N 1
ATOM 647 C CA . ARG A 1 75 ? 18.027 -6.138 -19.101 1.00 67.69 75 ARG A CA 1
ATOM 648 C C . ARG A 1 75 ? 18.077 -5.236 -20.335 1.00 67.69 75 ARG A C 1
ATOM 650 O O . ARG A 1 75 ? 18.926 -5.442 -21.194 1.00 67.69 75 ARG A O 1
ATOM 657 N N . LEU A 1 76 ? 17.172 -4.264 -20.442 1.00 65.75 76 LEU A N 1
ATOM 658 C CA . LEU A 1 76 ? 17.146 -3.319 -21.564 1.00 65.75 76 LEU A CA 1
ATOM 659 C C . LEU A 1 76 ? 18.371 -2.391 -21.570 1.00 65.75 76 LEU A C 1
ATOM 661 O O . LEU A 1 76 ? 18.812 -1.974 -22.638 1.00 65.75 76 LEU A O 1
ATOM 665 N N . LEU A 1 77 ? 18.921 -2.074 -20.394 1.00 68.38 77 LEU A N 1
ATOM 666 C CA . LEU A 1 77 ? 20.140 -1.275 -20.250 1.00 68.38 77 LEU A CA 1
ATOM 667 C C . LEU A 1 77 ? 21.423 -2.084 -20.522 1.00 68.38 77 LEU A C 1
ATOM 669 O O . LEU A 1 77 ? 22.389 -1.507 -21.016 1.00 68.38 77 LEU A O 1
ATOM 673 N N . ASP A 1 78 ? 21.431 -3.391 -20.237 1.00 62.38 78 ASP A N 1
ATOM 674 C CA . ASP A 1 78 ? 22.570 -4.296 -20.490 1.00 62.38 78 ASP A CA 1
ATOM 675 C C . ASP A 1 78 ? 22.720 -4.674 -21.984 1.00 62.38 78 ASP A C 1
ATOM 677 O O . ASP A 1 78 ? 23.809 -5.020 -22.429 1.00 62.38 78 ASP A O 1
ATOM 681 N N . ASP A 1 79 ? 21.652 -4.541 -22.785 1.00 59.47 79 ASP A N 1
ATOM 682 C CA . ASP A 1 79 ? 21.630 -4.823 -24.238 1.00 59.47 79 ASP A CA 1
ATOM 683 C C . ASP A 1 79 ? 21.829 -3.554 -25.115 1.00 59.47 79 ASP A C 1
ATOM 685 O O . ASP A 1 79 ? 21.568 -3.553 -26.322 1.00 59.47 79 ASP A O 1
ATOM 689 N N . GLY A 1 80 ? 22.281 -2.439 -24.522 1.00 48.84 80 GLY A N 1
ATOM 690 C CA . GLY A 1 80 ? 22.651 -1.207 -25.239 1.00 48.84 80 GLY A CA 1
ATOM 691 C C . GLY A 1 80 ? 23.943 -1.372 -26.064 1.00 48.84 80 GLY A C 1
ATOM 692 O O . GLY A 1 80 ? 24.822 -2.132 -25.663 1.00 48.84 80 GLY A O 1
ATOM 693 N N . PRO A 1 81 ? 24.098 -0.693 -27.225 1.00 50.16 81 PRO A N 1
ATOM 694 C CA . PRO A 1 81 ? 25.131 -1.035 -28.203 1.00 50.16 81 PRO A CA 1
ATOM 695 C C . PRO A 1 81 ? 26.544 -0.826 -27.643 1.00 50.16 81 PRO A C 1
ATOM 697 O O . PRO A 1 81 ? 26.876 0.269 -27.182 1.00 50.16 81 PRO A O 1
ATOM 700 N N . VAL A 1 82 ? 27.354 -1.888 -27.729 1.00 52.81 82 VAL A N 1
ATOM 701 C CA . VAL A 1 82 ? 28.817 -1.885 -27.533 1.00 52.81 82 VAL A CA 1
ATOM 702 C C . VAL A 1 82 ? 29.501 -0.997 -28.570 1.00 52.81 82 VAL A C 1
ATOM 704 O O . VAL A 1 82 ? 29.107 -1.075 -29.758 1.00 52.81 82 VAL A O 1
#

Secondary structure (DSSP, 8-state):
---HHHHHHHHHHHTTTTT-TTTHHHHHHHHHHHHHHHHHHHTT-S-HHHHHHHHHHHHHHHHHHHHHHHHHHHHHHHTS--

Sequence (82 aa):
MMFLPLKLLLLAAENVKEEADKELYDIGVIQKNLLLLELKFERNELSEEEYRSQYEEWLRRYECVKEMERREWDRLLDDGPV

pLDDT: mean 72.48, std 14.14, range [46.06, 93.25]

Mean predicted aligned error: 9.98 Å

Solvent-accessible surface area (backbone atoms only — not comparable to full-atom values): 4897 Å² total; per-residue (Å²): 144,85,65,64,72,58,58,52,53,50,56,54,56,65,74,57,67,87,77,62,91,73,73,50,58,66,57,50,50,48,51,52,52,52,54,52,47,50,55,34,41,76,68,66,74,38,55,73,66,60,44,50,56,52,49,54,54,48,48,53,52,48,51,52,53,54,52,50,51,50,52,51,54,52,51,60,63,71,69,53,88,130

Foldseek 3Di:
DPCPVLVVVLVVLVVVPPPDPDLCPQVVVLSVVLVVLVVCVVVVVDDPVRSVVVNVVSVVSNVVSVVVVVVVVVVVVVPPDD

InterPro domains:
  IPR007804 Gas vesicle protein G [PF05120] (3-63)

Radius of gyration: 15.66 Å; Cα contacts (8 Å, |Δi|>4): 21; chains: 1; bounding box: 44×22×41 Å

Organism: NCBI:txid1491830